Protein AF-T1BXG1-F1 (afdb_monomer_lite)

Secondary structure (DSSP, 8-state):
-----THHHHHHHHHHHHHHHTT-SEEEEEGGGHHHHHHHHHHHHHHT---PEEEEEPPPBPTT-S-TT-TTS--B--TT-TTSS--TT--HHHHHHHHHTS---TT--TT-HHHHHIIIIIHHH-S-EEE---GGGT--EEESS-----

Sequence (150 aa):
EADKDFGKYIYPLMQVTDIFRLEVDICMGGMDQRHAHMLARDIADKIGAKKAISLHGPLLGSLKGNGRMDSENFKKMSKSDPDSGILINDSPEEIKRKISNAFCPILQVAGNPVFEIAKYVLFPRLQNMEIKRPRKKRGNYNNRKYLATC

Foldseek 3Di:
DPPDDPVVVVVLVVVLVCCQVVVAQAAEEAPVCVVSLVVSQVVCVVVVHDRHHYDHDYAQAFQQWQDPVRPPDRHGQDPVDPLRDDDPPDDPVRVVVSNVNGDDDAPDQPRGNNNVCCVPPVVVPDQKDWDADDVVVVGIDIDRDDDPHD

InterPro domains:
  IPR002305 Aminoacyl-tRNA synthetase, class Ic [PF00579] (6-138)
  IPR002307 Tyrosine-tRNA ligase [PR01040] (3-18)
  IPR002307 Tyrosine-tRNA ligase [PR01040] (20-42)
  IPR002307 Tyrosine-tRNA ligase [PR01040] (53-65)
  IPR014729 Rossmann-like alpha/beta/alpha sandwich fold [G3DSA:3.40.50.620] (1-60)
  IPR050489 Tyrosine--tRNA ligase [PTHR46264] (9-141)

Structure (mmCIF, N/CA/C/O backbone):
data_AF-T1BXG1-F1
#
_entry.id   AF-T1BXG1-F1
#
loop_
_atom_site.group_PDB
_atom_site.id
_atom_site.type_symbol
_atom_site.label_atom_id
_atom_site.label_alt_id
_atom_site.label_comp_id
_atom_site.label_asym_id
_atom_site.label_entity_id
_atom_site.label_seq_id
_atom_site.pdbx_PDB_ins_code
_atom_site.Cartn_x
_atom_site.Cartn_y
_atom_site.Cartn_z
_atom_site.occupancy
_atom_site.B_iso_or_equiv
_atom_site.auth_seq_id
_atom_site.auth_comp_id
_atom_site.auth_asym_id
_atom_site.auth_atom_id
_atom_site.pdbx_PDB_model_num
ATOM 1 N N . GLU A 1 1 ? 16.272 -11.292 23.463 1.00 45.34 1 GLU A N 1
ATOM 2 C CA . GLU A 1 1 ? 15.373 -10.704 24.475 1.00 45.34 1 GLU A CA 1
ATOM 3 C C . GLU A 1 1 ? 15.643 -9.215 24.708 1.00 45.34 1 GLU A C 1
ATOM 5 O O . GLU A 1 1 ? 16.046 -8.795 25.781 1.00 45.34 1 GLU A O 1
ATOM 10 N N . ALA A 1 2 ? 15.384 -8.394 23.687 1.00 48.19 2 ALA A N 1
ATOM 11 C CA . ALA A 1 2 ? 14.988 -6.988 23.853 1.00 48.19 2 ALA A CA 1
ATOM 12 C C . ALA A 1 2 ? 13.502 -6.921 23.460 1.00 48.19 2 ALA A C 1
ATOM 14 O O . ALA A 1 2 ? 13.093 -6.249 22.509 1.00 48.19 2 ALA A O 1
ATOM 15 N N . ASP A 1 3 ? 12.741 -7.823 24.083 1.00 55.19 3 ASP A N 1
ATOM 16 C CA . ASP A 1 3 ? 11.427 -8.255 23.642 1.00 55.19 3 ASP A CA 1
ATOM 17 C C . ASP A 1 3 ? 10.392 -7.170 23.913 1.00 55.19 3 ASP A C 1
ATOM 19 O O . ASP A 1 3 ? 9.907 -6.992 25.023 1.00 55.19 3 ASP A O 1
ATOM 23 N N . LYS A 1 4 ? 10.059 -6.477 22.821 1.00 62.91 4 LYS A N 1
ATOM 24 C CA . LYS A 1 4 ? 8.882 -5.630 22.620 1.00 62.91 4 LYS A CA 1
ATOM 25 C C . LYS A 1 4 ? 8.777 -4.457 23.593 1.00 62.91 4 LYS A C 1
ATOM 27 O O . LYS A 1 4 ? 8.101 -4.515 24.613 1.00 62.91 4 LYS A O 1
ATOM 32 N N . ASP A 1 5 ? 9.351 -3.340 23.152 1.00 82.94 5 ASP A N 1
ATOM 33 C CA . ASP A 1 5 ? 8.927 -2.002 23.563 1.00 82.94 5 ASP A CA 1
ATOM 34 C C . ASP A 1 5 ? 7.393 -1.950 23.686 1.00 82.94 5 ASP A C 1
ATOM 36 O O . ASP A 1 5 ? 6.670 -2.249 22.727 1.00 82.94 5 ASP A O 1
ATOM 40 N N . PHE A 1 6 ? 6.916 -1.610 24.885 1.00 87.38 6 PHE A N 1
ATOM 41 C CA . PHE A 1 6 ? 5.501 -1.552 25.242 1.00 87.38 6 PHE A CA 1
ATOM 42 C C . PHE A 1 6 ? 4.694 -0.697 24.253 1.00 87.38 6 PHE A C 1
ATOM 44 O O . PHE A 1 6 ? 3.546 -1.023 23.937 1.00 87.38 6 PHE A O 1
ATOM 51 N N . GLY A 1 7 ? 5.324 0.325 23.660 1.00 89.56 7 GLY A N 1
ATOM 52 C CA . GLY A 1 7 ? 4.709 1.165 22.632 1.00 89.56 7 GLY A CA 1
ATOM 53 C C . GLY A 1 7 ? 4.190 0.388 21.416 1.00 89.56 7 GLY A C 1
ATOM 54 O O . GLY A 1 7 ? 3.156 0.748 20.852 1.00 89.56 7 GLY A O 1
ATOM 55 N N . LYS A 1 8 ? 4.823 -0.735 21.046 1.00 87.19 8 LYS A N 1
ATOM 56 C CA . LYS A 1 8 ? 4.375 -1.573 19.916 1.00 87.19 8 LYS A CA 1
ATOM 57 C C . LYS A 1 8 ? 3.028 -2.253 20.167 1.00 87.19 8 LYS A C 1
ATOM 59 O O . LYS A 1 8 ? 2.345 -2.591 19.205 1.00 87.19 8 LYS A O 1
ATOM 64 N N . TYR A 1 9 ? 2.647 -2.451 21.428 1.00 88.75 9 TYR A N 1
ATOM 65 C CA . TYR A 1 9 ? 1.334 -2.983 21.796 1.00 88.75 9 TYR A CA 1
ATOM 66 C C . TYR A 1 9 ? 0.270 -1.893 21.875 1.00 88.75 9 TYR A C 1
ATOM 68 O O . TYR A 1 9 ? -0.881 -2.141 21.525 1.00 88.75 9 TYR A O 1
ATOM 76 N N . ILE A 1 10 ? 0.652 -0.687 22.299 1.00 93.06 10 ILE A N 1
ATOM 77 C CA . ILE A 1 10 ? -0.268 0.451 22.372 1.00 93.06 10 ILE A CA 1
ATOM 78 C C . ILE A 1 10 ? -0.652 0.932 20.967 1.00 93.06 10 ILE A C 1
ATOM 80 O O . ILE A 1 10 ? -1.814 1.248 20.728 1.00 93.06 10 ILE A O 1
ATOM 84 N N . TYR A 1 11 ? 0.293 0.957 20.024 1.00 93.31 11 TYR A N 1
ATOM 85 C CA . TYR A 1 11 ? 0.075 1.552 18.702 1.00 93.31 11 TYR A CA 1
ATOM 86 C C . TYR A 1 11 ? -1.145 0.982 17.941 1.00 93.31 11 TYR A C 1
ATOM 88 O O . TYR A 1 11 ? -1.986 1.774 17.514 1.00 93.31 11 TYR A O 1
ATOM 96 N N . PRO A 1 12 ? -1.339 -0.350 17.821 1.00 92.62 12 PRO A N 1
ATOM 97 C CA . PRO A 1 12 ? -2.543 -0.892 17.188 1.00 92.62 12 PRO A CA 1
ATOM 98 C C . PRO A 1 12 ? -3.840 -0.512 17.911 1.00 92.62 12 PRO A C 1
ATOM 100 O O . PRO A 1 12 ? -4.862 -0.314 17.259 1.00 92.62 12 PRO A O 1
ATOM 103 N N . LEU A 1 13 ? -3.813 -0.386 19.244 1.00 93.88 13 LEU A N 1
ATOM 104 C CA . LEU A 1 13 ? -4.986 0.026 20.020 1.00 93.88 13 LEU A CA 1
ATOM 105 C C . LEU A 1 13 ? -5.343 1.489 19.745 1.00 93.88 13 LEU A C 1
ATOM 107 O O . LEU A 1 13 ? -6.522 1.806 19.597 1.00 93.88 13 LEU A O 1
ATOM 111 N N . MET A 1 14 ? -4.340 2.363 19.623 1.00 96.00 14 MET A N 1
ATOM 112 C CA . MET A 1 14 ? -4.543 3.761 19.226 1.00 96.00 14 MET A CA 1
ATOM 113 C C . MET A 1 14 ? -5.136 3.846 17.819 1.00 96.00 14 MET A C 1
ATOM 115 O O . MET A 1 14 ? -6.168 4.479 17.640 1.00 96.00 14 MET A O 1
ATOM 119 N N . GLN A 1 15 ? -4.566 3.115 16.854 1.00 95.44 15 GLN A N 1
ATOM 120 C CA . GLN A 1 15 ? -5.060 3.091 15.474 1.00 95.44 15 GLN A CA 1
ATOM 121 C C . GLN A 1 15 ? -6.522 2.625 15.382 1.00 95.44 15 GLN A C 1
ATOM 123 O O . GLN A 1 15 ? -7.302 3.157 14.595 1.00 95.44 15 GLN A O 1
ATOM 128 N N . VAL A 1 16 ? -6.913 1.633 16.186 1.00 95.56 16 VAL A N 1
ATOM 129 C CA . VAL A 1 16 ? -8.309 1.183 16.265 1.00 95.56 16 VAL A CA 1
ATOM 130 C C . VAL A 1 16 ? -9.198 2.221 16.945 1.00 95.56 16 VAL A C 1
ATOM 132 O O . VAL A 1 16 ? -10.311 2.468 16.487 1.00 95.56 16 VAL A O 1
ATOM 135 N N . THR A 1 17 ? -8.713 2.848 18.014 1.00 95.50 17 THR A N 1
ATOM 136 C CA . THR A 1 17 ? -9.446 3.907 18.720 1.00 95.50 17 THR A CA 1
ATOM 137 C C . THR A 1 17 ? -9.725 5.095 17.802 1.00 95.50 17 THR A C 1
ATOM 139 O O . THR A 1 17 ? -10.835 5.625 17.834 1.00 95.50 17 THR A O 1
ATOM 142 N N . ASP A 1 18 ? -8.779 5.464 16.934 1.00 96.12 18 ASP A N 1
ATOM 143 C CA . ASP A 1 18 ? -8.937 6.564 15.977 1.00 96.12 18 ASP A CA 1
ATOM 144 C C . ASP A 1 18 ? -10.127 6.345 15.033 1.00 96.12 18 ASP A C 1
ATOM 146 O O . ASP A 1 18 ? -10.862 7.289 14.751 1.00 96.12 18 ASP A O 1
ATOM 150 N N . ILE A 1 19 ? -10.382 5.101 14.605 1.00 95.69 19 ILE A N 1
ATOM 151 C CA . ILE A 1 19 ? -11.527 4.761 13.739 1.00 95.69 19 ILE A CA 1
ATOM 152 C C . ILE A 1 19 ? -12.849 5.159 14.404 1.00 95.69 19 ILE A C 1
ATOM 154 O O . ILE A 1 19 ? -13.726 5.722 13.752 1.00 95.69 19 ILE A O 1
ATOM 158 N N . PHE A 1 20 ? -12.985 4.898 15.704 1.00 95.31 20 PHE A N 1
ATOM 159 C CA . PHE A 1 20 ? -14.188 5.249 16.454 1.00 95.31 20 PHE A CA 1
ATOM 160 C C . PHE A 1 20 ? -14.225 6.726 16.825 1.00 95.31 20 PHE A C 1
ATOM 162 O O . PHE A 1 20 ? -15.265 7.365 16.708 1.00 95.31 20 PHE A O 1
ATOM 169 N N . ARG A 1 21 ? -13.093 7.275 17.277 1.00 95.50 21 ARG A N 1
ATOM 170 C CA . ARG A 1 21 ? -13.023 8.646 17.787 1.00 95.50 21 ARG A CA 1
ATOM 171 C C . ARG A 1 21 ? -13.219 9.689 16.693 1.00 95.50 21 ARG A C 1
ATOM 173 O O . ARG A 1 21 ? -13.765 10.749 16.979 1.00 95.50 21 ARG A O 1
ATOM 180 N N . LEU A 1 22 ? -12.773 9.387 15.476 1.00 95.75 22 LEU A N 1
ATOM 181 C CA . LEU A 1 22 ? -12.975 10.218 14.291 1.00 95.75 22 LEU A CA 1
ATOM 182 C C . LEU A 1 22 ? -14.278 9.879 13.548 1.00 95.75 22 LEU A C 1
ATOM 184 O O . LEU A 1 22 ? -14.504 10.430 12.475 1.00 95.75 22 LEU A O 1
ATOM 188 N N . GLU A 1 23 ? -15.103 8.973 14.090 1.00 94.00 23 GLU A N 1
ATOM 189 C CA . GLU A 1 23 ? -16.387 8.551 13.511 1.00 94.00 23 GLU A CA 1
ATOM 190 C C . GLU A 1 23 ? -16.257 8.111 12.041 1.00 94.00 23 GLU A C 1
ATOM 192 O O . GLU A 1 23 ? -17.042 8.477 11.169 1.00 94.00 23 GLU A O 1
ATOM 197 N N . VAL A 1 24 ? -15.220 7.318 11.749 1.00 94.69 24 VAL A N 1
ATOM 198 C CA . VAL A 1 24 ? -14.861 6.951 10.377 1.00 94.69 24 VAL A CA 1
ATOM 199 C C . VAL A 1 24 ? -15.891 6.000 9.772 1.00 94.69 24 VAL A C 1
ATOM 201 O O . VAL A 1 24 ? -16.084 4.877 10.236 1.00 94.69 24 VAL A O 1
ATOM 204 N N . ASP A 1 25 ? -16.474 6.403 8.645 1.00 94.56 25 ASP A N 1
ATOM 205 C CA . ASP A 1 25 ? -17.353 5.541 7.851 1.00 94.56 25 ASP A CA 1
ATOM 206 C C . ASP A 1 25 ? -16.582 4.524 7.003 1.00 94.56 25 ASP A C 1
ATOM 208 O O . ASP A 1 25 ? -17.008 3.376 6.845 1.00 94.56 25 ASP A O 1
ATOM 212 N N . ILE A 1 26 ? -15.452 4.956 6.433 1.00 95.75 26 ILE A N 1
ATOM 213 C CA . ILE A 1 26 ? -14.643 4.180 5.491 1.00 95.75 26 ILE A CA 1
ATOM 214 C C . ILE A 1 26 ? -13.162 4.276 5.870 1.00 95.75 26 ILE A C 1
ATOM 216 O O . ILE A 1 26 ? -12.531 5.320 5.722 1.00 95.75 26 ILE A O 1
ATOM 220 N N . CYS A 1 27 ? -12.579 3.159 6.298 1.00 94.75 27 CYS A N 1
ATOM 221 C CA . CYS A 1 27 ? -11.149 3.030 6.548 1.00 94.75 27 CYS A CA 1
ATOM 222 C C . CYS A 1 27 ? -10.434 2.603 5.263 1.00 94.75 27 CYS A C 1
ATOM 224 O O . CYS A 1 27 ? -10.508 1.435 4.865 1.00 94.75 27 CYS A O 1
ATOM 226 N N . MET A 1 28 ? -9.710 3.529 4.634 1.00 94.25 28 MET A N 1
ATOM 227 C CA . MET A 1 28 ? -8.831 3.224 3.503 1.00 94.25 28 MET A CA 1
ATOM 228 C C . MET A 1 28 ? -7.396 2.985 3.971 1.00 94.25 28 MET A C 1
ATOM 230 O O . MET A 1 28 ? -6.840 3.788 4.715 1.00 94.25 28 MET A O 1
ATOM 234 N N . GLY A 1 29 ? -6.776 1.897 3.517 1.00 92.94 29 GLY A N 1
ATOM 235 C CA . GLY A 1 29 ? -5.384 1.593 3.851 1.00 92.94 29 GLY A CA 1
ATOM 236 C C . GLY A 1 29 ? -4.755 0.560 2.925 1.00 92.94 29 GLY A C 1
ATOM 237 O O . GLY A 1 29 ? -5.410 0.014 2.041 1.00 92.94 29 GLY A O 1
ATOM 238 N N . GLY A 1 30 ? -3.470 0.273 3.122 1.00 90.81 30 GLY A N 1
ATOM 239 C CA . GLY A 1 30 ? -2.821 -0.864 2.470 1.00 90.81 30 GLY A CA 1
ATOM 240 C C . GLY A 1 30 ? -3.324 -2.198 3.029 1.00 90.81 30 GLY A C 1
ATOM 241 O O . GLY A 1 30 ? -3.861 -2.259 4.138 1.00 90.81 30 GLY A O 1
ATOM 242 N N . MET A 1 31 ? -3.110 -3.288 2.288 1.00 89.81 31 MET A N 1
ATOM 243 C CA . MET A 1 31 ? -3.401 -4.655 2.759 1.00 89.81 31 MET A CA 1
ATOM 244 C C . MET A 1 31 ? -2.737 -5.008 4.099 1.00 89.81 31 MET A C 1
ATOM 246 O O . MET A 1 31 ? -3.214 -5.885 4.815 1.00 89.81 31 MET A O 1
ATOM 250 N N . ASP A 1 32 ? -1.658 -4.324 4.469 1.00 87.94 32 ASP A N 1
ATOM 251 C CA . ASP A 1 32 ? -0.978 -4.516 5.747 1.00 87.94 32 ASP A CA 1
ATOM 252 C C . ASP A 1 32 ? -1.690 -3.904 6.954 1.00 87.94 32 ASP A C 1
ATOM 254 O O . ASP A 1 32 ? -1.437 -4.328 8.078 1.00 87.94 32 ASP A O 1
ATOM 258 N N . GLN A 1 33 ? -2.639 -2.995 6.734 1.00 92.62 33 GLN A N 1
ATOM 259 C CA . GLN A 1 33 ? -3.483 -2.423 7.789 1.00 92.62 33 GLN A CA 1
ATOM 260 C C . GLN A 1 33 ? -4.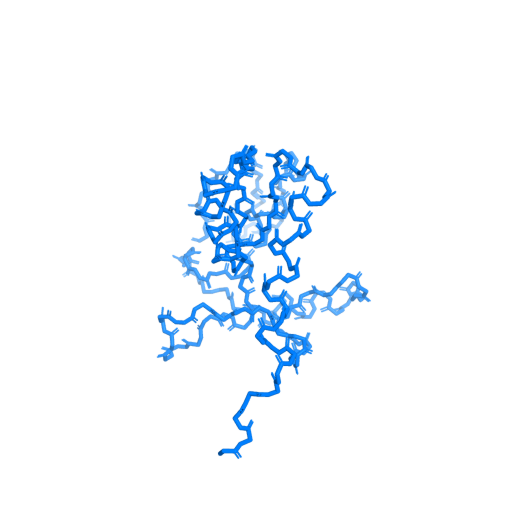718 -3.283 8.099 1.00 92.62 33 GLN A C 1
ATOM 262 O O . GLN A 1 33 ? -5.525 -2.950 8.969 1.00 92.62 33 GLN A O 1
ATOM 267 N N . ARG A 1 34 ? -4.885 -4.418 7.404 1.00 94.06 34 ARG A N 1
ATOM 268 C CA . ARG A 1 34 ? -6.065 -5.281 7.527 1.00 94.06 34 ARG A CA 1
ATOM 269 C C . ARG A 1 34 ? -6.315 -5.753 8.957 1.00 94.06 34 ARG A C 1
ATOM 271 O O . ARG A 1 34 ? -7.464 -5.733 9.382 1.00 94.06 34 ARG A O 1
ATOM 278 N N . HIS A 1 35 ? -5.283 -6.142 9.705 1.00 93.12 35 HIS A N 1
ATOM 279 C CA . HIS A 1 35 ? -5.462 -6.643 11.073 1.00 93.12 35 HIS A CA 1
ATOM 280 C C . HIS A 1 35 ? -6.065 -5.594 12.016 1.00 93.12 35 HIS A C 1
ATOM 282 O O . HIS A 1 35 ? -7.006 -5.912 12.737 1.00 93.12 35 HIS A O 1
ATOM 288 N N . ALA A 1 36 ? -5.594 -4.344 11.959 1.00 93.94 36 ALA A N 1
ATOM 289 C CA . ALA A 1 36 ? -6.156 -3.257 12.761 1.00 93.94 36 ALA A CA 1
ATOM 290 C C . ALA A 1 36 ? -7.619 -2.984 12.379 1.00 93.94 36 ALA A C 1
ATOM 292 O O . ALA A 1 36 ? -8.486 -2.894 13.243 1.00 93.94 36 ALA A O 1
ATOM 293 N N . HIS A 1 37 ? -7.927 -2.941 11.079 1.00 95.31 37 HIS A N 1
ATOM 294 C CA . HIS A 1 37 ? -9.301 -2.720 10.618 1.00 95.31 37 HIS A CA 1
ATOM 295 C C . HIS A 1 37 ? -10.255 -3.861 11.018 1.00 95.31 37 HIS A C 1
ATOM 297 O O . HIS A 1 37 ? -11.411 -3.602 11.344 1.00 95.31 37 HIS A O 1
ATOM 303 N N . MET A 1 38 ? -9.796 -5.118 11.013 1.00 94.88 38 MET A N 1
ATOM 304 C CA . MET A 1 38 ? -10.611 -6.247 11.483 1.00 94.88 38 MET A CA 1
ATOM 305 C C . MET A 1 38 ? -10.844 -6.178 12.993 1.00 94.88 38 MET A C 1
ATOM 307 O O . MET A 1 38 ? -11.983 -6.312 13.426 1.00 94.88 38 MET A O 1
ATOM 311 N N . LEU A 1 39 ? -9.809 -5.853 13.775 1.00 94.75 39 LEU A N 1
ATOM 312 C CA . LEU A 1 39 ? -9.945 -5.650 15.219 1.00 94.75 39 LEU A CA 1
ATOM 313 C C . LEU A 1 39 ? -10.958 -4.542 15.546 1.00 94.75 39 LEU A C 1
ATOM 315 O O . LEU A 1 39 ? -11.796 -4.714 16.428 1.00 94.75 39 LEU A O 1
ATOM 319 N N . ALA A 1 40 ? -10.932 -3.430 14.805 1.00 95.19 40 ALA A N 1
ATOM 320 C CA . ALA A 1 40 ? -11.928 -2.372 14.950 1.00 95.19 40 ALA A CA 1
ATOM 321 C C . ALA A 1 40 ? -13.351 -2.883 14.682 1.00 95.19 40 ALA A C 1
ATOM 323 O O . ALA A 1 40 ? -14.273 -2.570 15.426 1.00 95.19 40 ALA A O 1
ATOM 324 N N . ARG A 1 41 ? -13.554 -3.727 13.667 1.00 94.38 41 ARG A N 1
ATOM 325 C CA . ARG A 1 41 ? -14.881 -4.295 13.382 1.00 94.38 41 ARG A CA 1
ATOM 326 C C . ARG A 1 41 ? -15.371 -5.245 14.475 1.00 94.38 41 ARG A C 1
ATOM 328 O O . ARG A 1 41 ? -16.548 -5.173 14.817 1.00 94.38 41 ARG A O 1
ATOM 335 N N . ASP A 1 42 ? -14.491 -6.075 15.029 1.00 94.31 42 ASP A N 1
ATOM 336 C CA . ASP A 1 42 ? -14.830 -7.000 16.120 1.00 94.31 42 ASP A CA 1
ATOM 337 C C . ASP A 1 42 ? -15.180 -6.252 17.416 1.00 94.31 42 ASP A C 1
ATOM 339 O O . ASP A 1 42 ? -16.044 -6.676 18.185 1.00 94.31 42 ASP A O 1
ATOM 343 N N . ILE A 1 43 ? -14.510 -5.124 17.674 1.00 94.25 43 ILE A N 1
ATOM 344 C CA . ILE A 1 43 ? -14.787 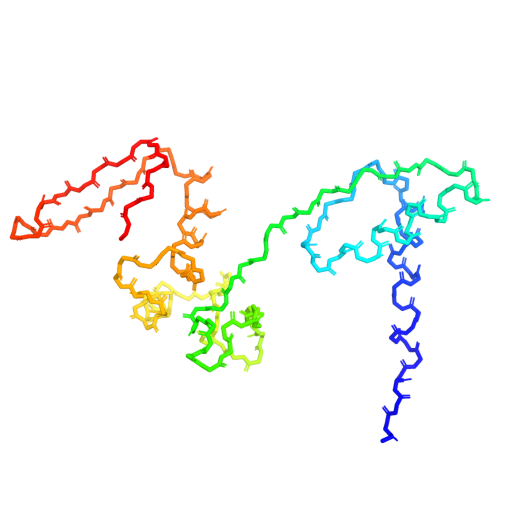-4.268 18.833 1.00 94.25 43 ILE A CA 1
ATOM 345 C C . ILE A 1 43 ? -16.082 -3.480 18.637 1.00 94.25 43 ILE A C 1
ATOM 347 O O . ILE A 1 43 ? -16.841 -3.351 19.594 1.00 94.25 43 ILE A O 1
ATOM 351 N N . ALA A 1 44 ? -16.361 -3.002 17.420 1.00 94.94 44 ALA A N 1
ATOM 352 C CA . ALA A 1 44 ? -17.564 -2.230 17.107 1.00 94.94 44 ALA A CA 1
ATOM 353 C C . ALA A 1 44 ? -18.847 -2.945 17.566 1.00 94.94 44 ALA A C 1
ATOM 355 O O . ALA A 1 44 ? -19.710 -2.315 18.173 1.00 94.94 44 ALA A O 1
ATOM 356 N N . ASP A 1 45 ? -18.921 -4.268 17.366 1.00 92.31 45 ASP A N 1
ATOM 357 C CA . ASP A 1 45 ? -20.036 -5.105 17.836 1.00 92.31 45 ASP A CA 1
ATOM 358 C C . ASP A 1 45 ? -20.209 -5.082 19.356 1.00 92.31 45 ASP A C 1
ATOM 360 O O . ASP A 1 45 ? -21.330 -5.056 19.858 1.00 92.31 45 ASP A O 1
ATOM 364 N N . LYS A 1 46 ? -19.102 -5.085 20.102 1.00 94.06 46 LYS A N 1
ATOM 365 C CA . LYS A 1 46 ? -19.114 -5.162 21.569 1.00 94.06 46 LYS A CA 1
ATOM 366 C C . LYS A 1 46 ? -19.512 -3.846 22.221 1.00 94.06 46 LYS A C 1
ATOM 368 O O . LYS A 1 46 ? -20.073 -3.860 23.311 1.00 94.06 46 LYS A O 1
ATOM 373 N N . ILE A 1 47 ? -19.201 -2.726 21.574 1.00 93.25 47 ILE A N 1
ATOM 374 C CA . ILE A 1 47 ? -19.452 -1.382 22.111 1.00 93.25 47 ILE A CA 1
ATOM 375 C C . ILE A 1 47 ? -20.683 -0.710 21.488 1.00 93.25 47 ILE A C 1
ATOM 377 O O . ILE A 1 47 ? -20.957 0.448 21.789 1.00 93.25 47 ILE A O 1
ATOM 381 N N . GLY A 1 48 ? -21.412 -1.408 20.609 1.00 92.00 48 GLY A N 1
ATOM 382 C CA . GLY A 1 48 ? -22.583 -0.860 19.918 1.00 92.00 48 GLY A CA 1
ATOM 383 C C . GLY A 1 48 ? -22.251 0.280 18.949 1.00 92.00 48 GLY A C 1
ATOM 384 O O . GLY A 1 48 ? -23.111 1.108 18.657 1.00 92.00 48 GLY A O 1
ATOM 385 N N . ALA A 1 49 ? -21.009 0.346 18.464 1.00 92.38 49 ALA A N 1
ATOM 386 C CA . ALA A 1 49 ? -20.573 1.370 17.524 1.00 92.38 49 ALA A CA 1
ATOM 387 C C . ALA A 1 49 ? -20.831 0.948 16.074 1.00 92.38 49 ALA A C 1
ATOM 389 O O . ALA A 1 49 ? -20.929 -0.233 15.730 1.00 92.38 49 ALA A O 1
ATOM 390 N N . LYS A 1 50 ? -20.881 1.940 15.182 1.00 92.94 50 LYS A N 1
ATOM 391 C CA . LYS A 1 50 ? -20.955 1.701 13.742 1.00 92.94 50 LYS A CA 1
ATOM 392 C C . LYS A 1 50 ? -19.705 0.961 13.256 1.00 92.94 50 LYS A C 1
ATOM 394 O O . LYS A 1 50 ? -18.577 1.343 13.557 1.00 92.94 50 LYS A O 1
ATOM 399 N N . LYS A 1 51 ? -19.904 -0.075 12.437 1.00 94.56 51 LYS A N 1
ATOM 400 C CA . LYS A 1 51 ? -18.811 -0.766 11.743 1.00 94.56 51 LYS A CA 1
ATOM 401 C C . LYS A 1 51 ? -18.338 0.045 10.546 1.00 94.56 51 LYS A C 1
ATOM 403 O O . LYS A 1 51 ? -19.049 0.124 9.544 1.00 94.56 51 LYS A O 1
ATOM 408 N N . ALA A 1 52 ? -17.110 0.543 10.610 1.00 94.81 52 ALA A N 1
ATOM 409 C CA . ALA A 1 52 ? -16.462 1.148 9.457 1.00 94.81 52 ALA A CA 1
ATOM 410 C C . ALA A 1 52 ? -16.283 0.128 8.314 1.00 94.81 52 ALA A C 1
ATOM 412 O O . ALA A 1 52 ? -15.966 -1.053 8.530 1.00 94.81 52 ALA A O 1
ATOM 413 N N . ILE A 1 53 ? -16.480 0.583 7.079 1.00 95.94 53 ILE A N 1
ATOM 414 C CA . ILE A 1 53 ? -16.184 -0.182 5.865 1.00 95.94 53 ILE A CA 1
ATOM 415 C C . ILE A 1 53 ? -14.675 -0.132 5.642 1.00 95.94 53 ILE A C 1
ATOM 417 O O . ILE A 1 53 ? -14.081 0.937 5.641 1.00 95.94 53 ILE A O 1
ATOM 421 N N . SER A 1 54 ? -14.031 -1.278 5.443 1.00 95.06 54 SER A N 1
ATOM 422 C CA . SER A 1 54 ? -12.586 -1.326 5.204 1.00 95.06 54 SER A CA 1
ATOM 423 C C . SER A 1 54 ? -12.296 -1.527 3.721 1.00 95.06 54 SER A C 1
ATOM 425 O O . SER A 1 54 ? -12.727 -2.525 3.147 1.00 95.06 54 SER A O 1
ATOM 427 N N . LEU A 1 55 ? -11.546 -0.606 3.116 1.00 95.88 55 LEU A N 1
ATOM 428 C CA . LEU A 1 55 ? -11.058 -0.714 1.742 1.00 95.88 55 LEU A CA 1
ATOM 429 C C . LEU A 1 55 ? -9.536 -0.836 1.759 1.00 95.88 55 LEU A C 1
ATOM 431 O O . LEU A 1 55 ? -8.834 0.047 2.258 1.00 95.88 55 LEU A O 1
ATOM 435 N N . HIS A 1 56 ? -9.028 -1.936 1.207 1.00 95.00 56 HIS A N 1
ATOM 436 C CA . HIS A 1 56 ? -7.600 -2.234 1.208 1.00 95.00 56 HIS A CA 1
ATOM 437 C C . HIS A 1 56 ? -7.021 -2.203 -0.203 1.00 95.00 56 HIS A C 1
ATOM 439 O O . HIS A 1 56 ? -7.445 -2.954 -1.079 1.00 95.00 56 HIS A O 1
ATOM 445 N N . GLY A 1 57 ? -6.038 -1.331 -0.414 1.00 89.38 57 GLY A N 1
ATOM 446 C CA . GLY A 1 57 ? -5.283 -1.251 -1.659 1.00 89.38 57 GLY A CA 1
ATOM 447 C C . GLY A 1 57 ? -4.149 -2.283 -1.718 1.00 89.38 57 GLY A C 1
ATOM 448 O O . GLY A 1 57 ? -3.582 -2.635 -0.674 1.00 89.38 57 GLY A O 1
ATOM 449 N N . PRO A 1 58 ? -3.778 -2.756 -2.923 1.00 86.88 58 PRO A N 1
ATOM 450 C CA . PRO A 1 58 ? -2.614 -3.615 -3.095 1.00 86.88 58 PRO A CA 1
ATOM 451 C C . PRO A 1 58 ? -1.342 -2.865 -2.696 1.00 86.88 58 PRO A C 1
ATOM 453 O O . PRO A 1 58 ? -1.221 -1.656 -2.895 1.00 86.88 58 PRO A O 1
ATOM 456 N N . LEU A 1 59 ? -0.378 -3.595 -2.144 1.00 85.81 59 LEU A N 1
ATOM 457 C CA . LEU A 1 59 ? 0.946 -3.050 -1.875 1.00 85.81 59 LEU A CA 1
ATOM 458 C C . LEU A 1 59 ? 1.791 -3.146 -3.147 1.00 85.81 59 LEU A C 1
ATOM 460 O O . LEU A 1 59 ? 1.715 -4.142 -3.862 1.00 85.81 59 LEU A O 1
ATOM 464 N N . LEU A 1 60 ? 2.599 -2.120 -3.410 1.00 86.75 60 LEU A N 1
ATOM 465 C CA . LEU A 1 60 ? 3.567 -2.124 -4.506 1.00 86.75 60 LEU A CA 1
ATOM 466 C C . LEU A 1 60 ? 4.852 -2.836 -4.076 1.00 86.75 60 LEU A C 1
ATOM 468 O O . LEU A 1 60 ? 5.396 -2.552 -3.001 1.00 86.75 60 LEU A O 1
ATOM 472 N N . GLY A 1 61 ? 5.311 -3.773 -4.902 1.00 84.62 61 GLY A N 1
ATOM 473 C CA . GLY A 1 61 ? 6.536 -4.521 -4.662 1.00 84.62 61 GLY A CA 1
ATOM 474 C C . GLY A 1 61 ? 7.795 -3.665 -4.803 1.00 84.62 61 GLY A C 1
ATOM 475 O O . GLY A 1 61 ? 7.803 -2.604 -5.427 1.00 84.62 61 GLY A O 1
ATOM 476 N N . SER A 1 62 ? 8.888 -4.148 -4.217 1.00 89.31 62 SER A N 1
ATOM 477 C CA . SER A 1 62 ? 10.224 -3.587 -4.403 1.00 89.31 62 SER A CA 1
ATOM 478 C C . SER A 1 62 ? 10.653 -3.657 -5.868 1.00 89.31 62 SER A C 1
ATOM 480 O O . SER A 1 62 ? 10.473 -4.683 -6.523 1.00 89.31 62 SER A O 1
ATOM 482 N N . LEU A 1 63 ? 11.326 -2.613 -6.361 1.00 90.00 63 LEU A N 1
ATOM 483 C CA . LEU A 1 63 ? 11.930 -2.587 -7.697 1.00 90.00 63 LEU A CA 1
ATOM 484 C C . LEU A 1 63 ? 12.942 -3.713 -7.913 1.00 90.00 63 LEU A C 1
ATOM 486 O O . LEU A 1 63 ? 13.174 -4.110 -9.049 1.00 90.00 63 LEU A O 1
ATOM 490 N N . LYS A 1 64 ? 13.524 -4.261 -6.843 1.00 85.62 64 LYS A N 1
ATOM 491 C CA . LYS A 1 64 ? 14.446 -5.404 -6.924 1.00 85.62 64 LYS A CA 1
ATOM 492 C C . LYS A 1 64 ? 13.729 -6.744 -7.144 1.00 85.62 64 LYS A C 1
ATOM 494 O O . LYS A 1 64 ? 14.398 -7.749 -7.365 1.00 85.62 64 LYS A O 1
ATOM 499 N N . GLY A 1 65 ? 12.395 -6.752 -7.108 1.00 77.31 65 GLY A N 1
ATOM 500 C CA . GLY A 1 65 ? 11.565 -7.948 -7.187 1.00 77.31 65 GLY A CA 1
ATOM 501 C C . GLY A 1 65 ? 11.575 -8.769 -5.897 1.00 77.31 65 GLY A C 1
ATOM 502 O O . GLY A 1 65 ? 12.271 -8.456 -4.923 1.00 77.31 65 GLY A O 1
ATOM 503 N N . ASN A 1 66 ? 10.803 -9.852 -5.909 1.00 68.38 66 ASN A N 1
ATOM 504 C CA . ASN A 1 66 ? 10.932 -10.915 -4.919 1.00 68.38 66 ASN A CA 1
ATOM 505 C C . ASN A 1 66 ? 12.177 -11.722 -5.313 1.00 68.38 66 ASN A C 1
ATOM 507 O O . ASN A 1 66 ? 12.326 -12.097 -6.478 1.00 68.38 66 ASN A O 1
ATOM 511 N N . GLY A 1 67 ? 13.126 -11.908 -4.393 1.00 55.53 67 GLY A N 1
ATOM 512 C CA . GLY A 1 67 ? 14.380 -12.599 -4.701 1.00 55.53 67 GLY A CA 1
ATOM 513 C C . GLY A 1 67 ? 14.126 -13.986 -5.305 1.00 55.53 67 GLY A C 1
ATOM 514 O O . GLY A 1 67 ? 13.126 -14.624 -4.995 1.00 55.53 67 GLY A O 1
ATOM 515 N N . ARG A 1 68 ? 15.049 -14.484 -6.143 1.00 44.50 68 ARG A N 1
ATOM 516 C CA . ARG A 1 68 ? 14.938 -15.807 -6.802 1.00 44.50 68 ARG A CA 1
ATOM 517 C C . ARG A 1 68 ? 14.759 -16.990 -5.829 1.00 44.50 68 ARG A 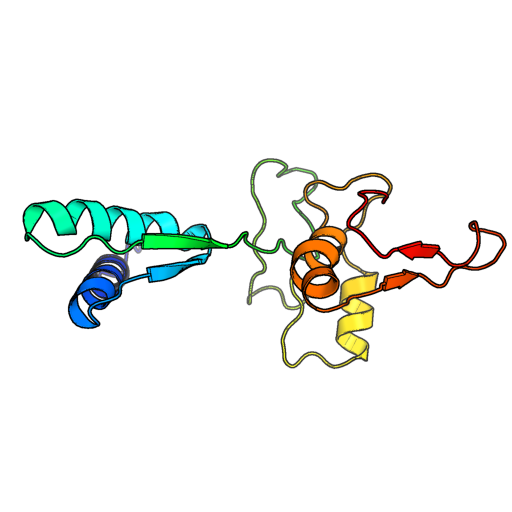C 1
ATOM 519 O O . ARG A 1 68 ? 14.357 -18.055 -6.276 1.00 44.50 68 ARG A O 1
ATOM 526 N N . MET A 1 69 ? 15.072 -16.807 -4.543 1.00 42.66 69 MET A N 1
ATOM 527 C CA . MET A 1 69 ? 14.921 -17.804 -3.472 1.00 42.66 69 MET A CA 1
ATOM 528 C C . MET A 1 69 ? 13.679 -17.600 -2.588 1.00 42.66 69 MET A C 1
ATOM 530 O O . MET A 1 69 ? 13.297 -18.528 -1.890 1.00 42.66 69 MET A O 1
ATOM 534 N N . ASP A 1 70 ? 13.021 -16.439 -2.652 1.00 45.84 70 ASP A N 1
ATOM 535 C CA . ASP A 1 70 ? 11.924 -16.062 -1.750 1.00 45.84 70 ASP A CA 1
ATOM 536 C C . ASP A 1 70 ? 10.631 -15.837 -2.542 1.00 45.84 70 ASP A C 1
ATOM 538 O O . ASP A 1 70 ? 9.989 -14.788 -2.447 1.00 45.84 70 ASP A O 1
ATOM 542 N N . SER A 1 71 ? 10.238 -16.818 -3.358 1.00 48.44 71 SER A N 1
ATOM 543 C CA . SER A 1 71 ? 9.002 -16.757 -4.152 1.00 48.44 71 SER A CA 1
ATOM 544 C C . SER A 1 71 ? 7.735 -16.584 -3.304 1.00 48.44 71 SER A C 1
ATOM 546 O O . SER A 1 71 ? 6.696 -16.210 -3.844 1.00 48.44 71 SER A O 1
ATOM 548 N N . GLU A 1 72 ? 7.818 -16.812 -1.990 1.00 49.97 72 GLU A N 1
ATOM 549 C CA . GLU A 1 72 ? 6.685 -16.718 -1.066 1.00 49.97 72 GLU A CA 1
ATOM 550 C C . GLU A 1 72 ? 6.592 -15.387 -0.304 1.00 49.97 72 GLU A C 1
ATOM 552 O O . GLU A 1 72 ? 5.514 -15.031 0.169 1.00 49.97 72 GLU A O 1
ATOM 557 N N . ASN A 1 73 ? 7.671 -14.597 -0.229 1.00 56.25 73 ASN A N 1
ATOM 558 C CA . ASN A 1 73 ? 7.674 -13.354 0.542 1.00 56.25 73 ASN A CA 1
ATOM 559 C C . ASN A 1 73 ? 7.633 -12.134 -0.379 1.00 56.25 73 ASN A C 1
ATOM 561 O O . ASN A 1 73 ? 8.634 -11.727 -0.968 1.00 56.25 73 ASN A O 1
ATOM 565 N N . PHE A 1 74 ? 6.455 -11.510 -0.463 1.00 62.81 74 PHE A N 1
ATOM 566 C CA . PHE A 1 74 ? 6.274 -10.198 -1.080 1.00 62.81 74 PHE A CA 1
ATOM 567 C C . PHE A 1 74 ? 7.241 -9.184 -0.452 1.00 62.81 74 PHE A C 1
ATOM 569 O O . PHE A 1 74 ? 7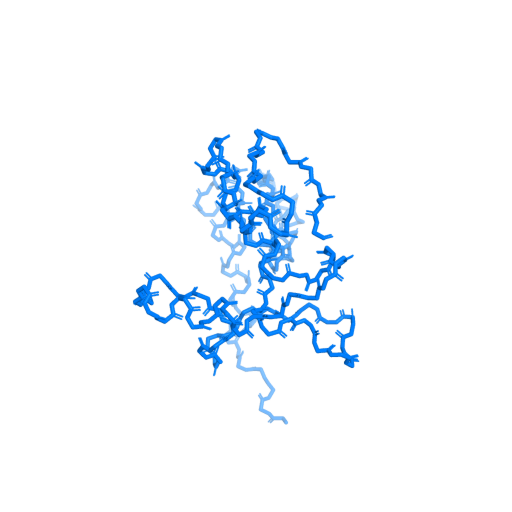.068 -8.761 0.698 1.00 62.81 74 PHE A O 1
ATOM 576 N N . LYS A 1 75 ? 8.274 -8.783 -1.201 1.00 69.31 75 LYS A N 1
ATOM 577 C CA . LYS A 1 75 ? 9.259 -7.823 -0.710 1.00 69.31 75 LYS A CA 1
ATOM 578 C C . LYS A 1 75 ? 8.709 -6.418 -0.893 1.00 69.31 75 LYS A C 1
ATOM 580 O O . LYS A 1 75 ? 8.760 -5.852 -1.983 1.00 69.31 75 LYS A O 1
ATOM 585 N N . LYS A 1 76 ? 8.186 -5.854 0.195 1.00 68.50 76 LYS A N 1
ATOM 586 C CA . LYS A 1 76 ? 7.759 -4.451 0.249 1.00 68.50 76 LYS A CA 1
ATOM 587 C C . LYS A 1 76 ? 8.930 -3.531 -0.101 1.00 68.50 76 LYS A C 1
ATOM 589 O O . LYS A 1 76 ? 10.083 -3.834 0.221 1.00 68.50 76 LYS A O 1
ATOM 594 N N . MET A 1 77 ? 8.631 -2.388 -0.717 1.00 72.19 77 MET A N 1
ATOM 595 C CA . MET A 1 77 ? 9.590 -1.283 -0.772 1.00 72.19 77 MET A CA 1
ATOM 596 C C . MET A 1 77 ? 10.057 -0.959 0.651 1.00 72.19 77 MET A C 1
ATOM 598 O O . MET A 1 77 ? 9.237 -0.861 1.566 1.00 72.19 77 MET A O 1
ATOM 602 N N . SER A 1 78 ? 11.367 -0.814 0.845 1.00 70.94 78 SER A N 1
ATOM 603 C CA . SER A 1 78 ? 11.940 -0.500 2.152 1.00 70.94 78 SER A CA 1
ATOM 604 C C . SER A 1 78 ? 12.674 0.824 2.094 1.00 70.94 78 SER A C 1
ATOM 606 O O . SER A 1 78 ? 13.524 1.039 1.235 1.00 70.94 78 SER A O 1
ATOM 608 N N . LYS A 1 79 ? 12.427 1.683 3.084 1.00 68.06 79 LYS A N 1
ATOM 609 C CA . LYS A 1 79 ? 13.182 2.930 3.255 1.00 68.06 79 LYS A CA 1
ATOM 610 C C . LYS A 1 79 ? 14.678 2.678 3.491 1.00 68.06 79 LYS A C 1
ATOM 612 O O . LYS A 1 79 ? 15.489 3.550 3.211 1.00 68.06 79 LYS A O 1
ATOM 617 N N . SER A 1 80 ? 15.045 1.496 3.994 1.00 73.38 80 SER A N 1
ATOM 618 C CA . SER A 1 80 ? 16.442 1.123 4.244 1.00 73.38 80 SER A CA 1
ATOM 619 C C . SER A 1 80 ? 17.247 0.859 2.969 1.00 73.38 80 SER A C 1
ATOM 621 O O . SER A 1 80 ? 18.470 0.845 3.023 1.00 73.38 80 SER A O 1
ATOM 623 N N . ASP A 1 81 ? 16.579 0.612 1.840 1.00 80.94 81 ASP A N 1
ATOM 624 C CA . ASP A 1 81 ? 17.221 0.340 0.559 1.00 80.94 81 ASP A CA 1
ATOM 625 C C . ASP A 1 81 ? 16.738 1.377 -0.465 1.00 80.94 81 ASP A C 1
ATOM 627 O O . ASP A 1 81 ? 15.630 1.237 -0.995 1.00 80.94 81 ASP A O 1
ATOM 631 N N . PRO A 1 82 ? 17.528 2.431 -0.739 1.00 83.38 82 PRO A N 1
ATOM 632 C CA . PRO A 1 82 ? 17.098 3.553 -1.575 1.00 83.38 82 PRO A CA 1
ATOM 633 C C . PRO A 1 82 ? 16.809 3.142 -3.024 1.00 83.38 82 PRO A C 1
ATOM 635 O O . PRO A 1 82 ? 16.033 3.810 -3.704 1.00 83.38 82 PRO A O 1
ATOM 638 N N . ASP A 1 83 ? 17.374 2.023 -3.484 1.00 84.25 83 ASP A N 1
ATOM 639 C CA . ASP A 1 83 ? 17.132 1.465 -4.818 1.00 84.25 83 ASP A CA 1
ATOM 640 C C . ASP A 1 83 ? 15.948 0.484 -4.849 1.00 84.25 83 ASP A C 1
ATOM 642 O O . ASP A 1 83 ? 15.599 -0.036 -5.908 1.00 84.25 83 ASP A O 1
ATOM 646 N N . SER A 1 84 ? 15.312 0.212 -3.706 1.00 85.69 84 SER A N 1
ATOM 647 C CA . SER A 1 84 ? 14.147 -0.678 -3.635 1.00 85.69 84 SER A CA 1
ATOM 648 C C . SER A 1 84 ? 12.839 -0.015 -4.062 1.00 85.69 84 SER A C 1
ATOM 650 O O . SER A 1 84 ? 11.874 -0.725 -4.329 1.00 85.69 84 SER A O 1
ATOM 652 N N . GLY A 1 85 ? 12.785 1.315 -4.151 1.00 89.75 85 GLY A N 1
ATOM 653 C CA . GLY A 1 85 ? 11.568 2.053 -4.474 1.00 89.75 85 GLY A CA 1
ATOM 654 C C . GLY A 1 85 ? 11.839 3.401 -5.134 1.00 89.75 85 GLY A C 1
ATOM 655 O O . GLY A 1 85 ? 12.941 3.948 -5.050 1.00 89.75 85 GLY A O 1
ATOM 656 N N . ILE A 1 86 ? 10.805 3.928 -5.787 1.00 91.50 86 ILE A N 1
ATOM 657 C CA . ILE A 1 86 ? 10.791 5.292 -6.324 1.00 91.50 86 ILE A CA 1
ATOM 658 C C . ILE A 1 86 ? 10.233 6.210 -5.243 1.00 91.50 86 ILE A C 1
ATOM 660 O O . ILE A 1 86 ? 9.122 5.992 -4.756 1.00 91.50 86 ILE A O 1
ATOM 664 N N . LEU A 1 87 ? 11.005 7.218 -4.862 1.00 91.69 87 LEU A N 1
ATOM 665 C CA . LEU A 1 87 ? 10.596 8.225 -3.896 1.00 91.69 87 LEU A CA 1
ATOM 666 C C . LEU A 1 87 ? 9.990 9.429 -4.619 1.00 91.69 87 LEU A C 1
ATOM 668 O O . LEU A 1 87 ? 10.293 9.706 -5.776 1.00 91.69 87 LEU A O 1
ATOM 672 N N . ILE A 1 88 ? 9.129 10.169 -3.920 1.00 91.38 88 ILE A N 1
ATOM 673 C CA . ILE A 1 88 ? 8.451 11.355 -4.476 1.00 91.38 88 ILE A CA 1
ATOM 674 C C . ILE A 1 88 ? 9.459 12.458 -4.838 1.00 91.38 88 ILE A C 1
ATOM 676 O O . ILE A 1 88 ? 9.208 13.257 -5.733 1.00 91.38 88 ILE A O 1
ATOM 680 N N . ASN A 1 89 ? 10.594 12.493 -4.144 1.00 92.75 89 ASN A N 1
ATOM 681 C CA . ASN A 1 89 ? 11.665 13.465 -4.320 1.00 92.75 89 ASN A CA 1
ATOM 682 C C . ASN A 1 89 ? 12.816 12.969 -5.215 1.00 92.75 89 ASN A C 1
ATOM 684 O O . ASN A 1 89 ? 13.825 13.665 -5.291 1.00 92.75 89 ASN A O 1
ATOM 688 N N . ASP A 1 90 ? 12.699 11.799 -5.855 1.00 93.25 90 ASP A N 1
ATOM 689 C CA . ASP A 1 90 ? 13.723 11.332 -6.795 1.00 93.25 90 ASP A CA 1
ATOM 690 C C . ASP A 1 90 ? 13.777 12.255 -8.026 1.00 93.25 90 ASP A C 1
ATOM 692 O O . ASP A 1 90 ? 12.748 12.618 -8.605 1.00 93.25 90 ASP A O 1
ATOM 696 N N . SER A 1 91 ? 14.987 12.589 -8.470 1.00 96.62 91 SER A N 1
ATOM 697 C CA . SER A 1 91 ? 15.215 13.300 -9.731 1.00 96.62 91 SER A CA 1
ATOM 698 C C . SER A 1 91 ? 14.835 12.438 -10.949 1.00 96.62 91 SER A C 1
ATOM 700 O O . SER A 1 91 ? 14.850 11.201 -10.876 1.00 96.62 91 SER A O 1
ATOM 702 N N . PRO A 1 92 ? 14.530 13.044 -12.114 1.00 96.19 92 PRO A N 1
ATOM 703 C CA . PRO A 1 92 ? 14.267 12.296 -13.346 1.00 96.19 92 PRO A CA 1
ATOM 704 C C . PRO A 1 92 ? 15.377 11.294 -13.705 1.00 96.19 92 PRO A C 1
ATOM 706 O O . PRO A 1 92 ? 15.099 10.192 -14.190 1.00 96.19 92 PRO A O 1
ATOM 709 N N . GLU A 1 93 ? 16.634 11.650 -13.438 1.00 96.06 93 GLU A N 1
ATOM 710 C CA . GLU A 1 93 ? 17.812 10.818 -13.667 1.00 96.06 93 GLU A CA 1
ATOM 711 C C . GLU A 1 93 ? 17.819 9.589 -12.749 1.00 96.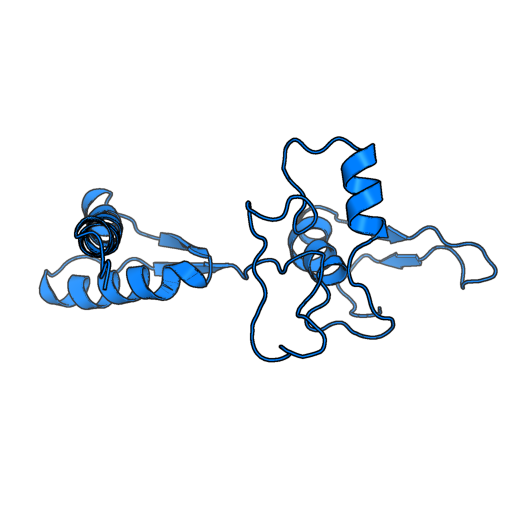06 93 GLU A C 1
ATOM 713 O O . GLU A 1 93 ? 18.061 8.467 -13.209 1.00 96.06 93 GLU A O 1
ATOM 718 N N . GLU A 1 94 ? 17.495 9.770 -11.466 1.00 93.94 94 GLU A N 1
ATOM 719 C CA . GLU A 1 94 ? 17.386 8.681 -10.493 1.00 93.94 94 GLU A CA 1
ATOM 720 C C . GLU A 1 94 ? 16.236 7.738 -10.824 1.00 93.94 94 GLU A C 1
ATOM 722 O O . GLU A 1 94 ? 16.436 6.522 -10.822 1.00 93.94 94 GLU A O 1
ATOM 727 N N . ILE A 1 95 ? 15.065 8.273 -11.179 1.00 94.56 95 ILE A N 1
ATOM 728 C CA . ILE A 1 95 ? 13.910 7.470 -11.602 1.00 94.56 95 ILE A CA 1
ATOM 729 C C . ILE A 1 95 ? 14.299 6.605 -12.804 1.00 94.56 95 ILE A C 1
ATOM 731 O O . ILE A 1 95 ? 14.060 5.394 -12.810 1.00 94.56 95 ILE A O 1
ATOM 735 N N . LYS A 1 96 ? 14.955 7.200 -13.810 1.00 94.19 96 LYS A N 1
ATOM 736 C CA . LYS A 1 96 ? 15.414 6.478 -15.001 1.00 94.19 96 LYS A CA 1
ATOM 737 C C . LYS A 1 96 ? 16.411 5.379 -14.643 1.00 94.19 96 LYS A C 1
ATOM 739 O O . LYS A 1 96 ? 16.273 4.263 -15.146 1.00 94.19 96 LYS A O 1
ATOM 744 N N . ARG A 1 97 ? 17.383 5.656 -13.767 1.00 94.94 97 ARG A N 1
ATOM 745 C CA . ARG A 1 97 ? 18.353 4.661 -13.281 1.00 94.94 97 ARG A CA 1
ATOM 746 C C . ARG A 1 97 ? 17.654 3.513 -12.544 1.00 94.94 97 ARG A C 1
ATOM 748 O O . ARG A 1 97 ? 17.892 2.353 -12.872 1.00 94.9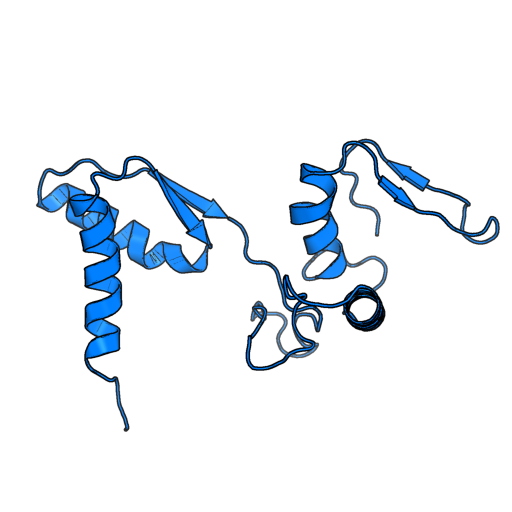4 97 ARG A O 1
ATOM 755 N N . LYS A 1 98 ? 16.768 3.826 -11.594 1.00 94.25 98 LYS A N 1
ATOM 756 C CA . LYS A 1 98 ? 16.033 2.850 -10.773 1.00 94.25 98 LYS A CA 1
ATOM 757 C C . LYS A 1 98 ? 15.142 1.941 -11.618 1.00 94.25 98 LYS A C 1
ATOM 759 O O . LYS A 1 98 ? 15.212 0.727 -11.467 1.00 94.25 98 LYS A O 1
ATOM 764 N N . ILE A 1 99 ? 14.372 2.503 -12.553 1.00 93.19 99 ILE A N 1
ATOM 765 C CA . ILE A 1 99 ? 13.543 1.723 -13.487 1.00 93.19 99 ILE A CA 1
ATOM 766 C C . ILE A 1 99 ? 14.402 0.857 -14.411 1.00 93.19 99 ILE A C 1
ATOM 768 O O . ILE A 1 99 ? 14.054 -0.294 -14.657 1.00 93.19 99 ILE A O 1
ATOM 772 N N . SER A 1 100 ? 15.530 1.378 -14.903 1.00 91.25 100 SER A N 1
ATOM 773 C CA . SER A 1 100 ? 16.420 0.613 -15.791 1.00 91.25 100 SER A CA 1
ATOM 774 C C . SER A 1 100 ? 17.039 -0.600 -15.094 1.00 91.25 100 SER A C 1
ATOM 776 O O . SER A 1 100 ? 17.280 -1.614 -15.742 1.00 91.25 100 SER A O 1
ATOM 778 N N . ASN A 1 101 ? 17.262 -0.506 -13.781 1.00 91.25 101 ASN A N 1
ATOM 779 C CA . ASN A 1 101 ? 17.816 -1.577 -12.953 1.00 91.25 101 ASN A CA 1
ATOM 780 C C . ASN A 1 101 ? 16.741 -2.443 -12.274 1.00 91.25 101 ASN A C 1
ATOM 782 O O . ASN A 1 101 ? 17.081 -3.361 -11.526 1.00 91.25 101 ASN A O 1
ATOM 786 N N . ALA A 1 102 ? 15.457 -2.145 -12.487 1.00 91.81 102 ALA A N 1
ATOM 787 C CA . ALA A 1 102 ? 14.371 -2.859 -11.840 1.00 91.81 102 ALA A CA 1
ATOM 788 C C . ALA A 1 102 ? 14.220 -4.282 -12.397 1.00 91.81 102 ALA A C 1
ATOM 790 O O . ALA A 1 102 ? 14.476 -4.566 -13.570 1.00 91.81 102 ALA A O 1
ATOM 791 N N . PHE A 1 103 ? 13.738 -5.182 -11.549 1.00 89.81 103 PHE A N 1
ATOM 792 C CA . PHE A 1 103 ? 13.367 -6.533 -11.924 1.00 89.81 103 PHE A CA 1
ATOM 793 C C . PHE A 1 103 ? 12.198 -6.495 -12.915 1.00 89.81 103 PHE A C 1
ATOM 795 O O . PHE A 1 103 ? 11.086 -6.107 -12.571 1.00 89.81 103 PHE A O 1
ATOM 802 N N . CYS A 1 104 ? 12.455 -6.888 -14.161 1.00 90.31 104 CYS A N 1
ATOM 803 C CA . CYS A 1 104 ? 11.438 -6.966 -15.209 1.00 90.31 104 CYS A CA 1
ATOM 804 C C . CYS A 1 104 ? 11.741 -8.134 -16.166 1.00 90.31 104 CYS A C 1
ATOM 806 O O . CYS A 1 104 ? 12.197 -7.923 -17.294 1.00 90.31 104 CYS A O 1
ATOM 808 N N . PRO A 1 105 ? 11.571 -9.386 -15.706 1.00 87.94 105 PRO A N 1
ATOM 809 C CA . PRO A 1 105 ? 11.695 -10.555 -16.567 1.00 87.94 105 PRO A CA 1
ATOM 810 C C . PRO A 1 105 ? 10.665 -10.543 -17.703 1.00 87.94 105 PRO A C 1
ATOM 812 O O . PRO A 1 105 ? 9.510 -10.149 -17.535 1.00 87.94 105 PRO A O 1
ATOM 815 N N . ILE A 1 106 ? 11.109 -11.001 -18.873 1.00 84.81 106 ILE A N 1
ATOM 816 C CA . ILE A 1 106 ? 10.298 -11.106 -20.090 1.00 84.81 106 ILE A CA 1
ATOM 817 C C . ILE A 1 106 ? 9.187 -12.146 -19.867 1.00 84.81 106 ILE A C 1
ATOM 819 O O . ILE A 1 106 ? 9.459 -13.199 -19.294 1.00 84.81 106 ILE A O 1
ATOM 823 N N . LEU A 1 107 ? 7.960 -11.871 -20.330 1.00 83.75 107 LEU A N 1
ATOM 824 C CA . LEU A 1 107 ? 6.789 -12.758 -20.202 1.00 83.75 107 LEU A CA 1
ATOM 825 C C . LEU A 1 107 ? 6.335 -13.078 -18.765 1.00 83.75 107 LEU A C 1
ATOM 827 O O . LEU A 1 107 ? 5.479 -13.940 -18.565 1.00 83.75 107 LEU A O 1
ATOM 831 N N . GLN A 1 108 ? 6.854 -12.376 -17.755 1.00 82.88 108 GLN A N 1
ATOM 832 C CA . GLN A 1 108 ? 6.443 -12.559 -16.366 1.00 82.88 108 GLN A CA 1
ATOM 833 C C . GLN A 1 108 ? 5.690 -11.327 -15.856 1.00 82.88 108 GLN A C 1
ATOM 835 O O . GLN A 1 108 ? 6.244 -10.239 -15.687 1.00 82.88 108 GLN A O 1
ATOM 840 N N . VAL A 1 109 ? 4.402 -11.541 -15.579 1.00 83.94 109 VAL A N 1
ATOM 841 C CA . VAL A 1 109 ? 3.474 -10.521 -15.070 1.00 83.94 109 VAL A CA 1
ATOM 842 C C . VAL A 1 109 ? 3.425 -10.520 -13.540 1.00 83.94 109 VAL A C 1
ATOM 844 O O . VAL A 1 109 ? 3.423 -9.463 -12.913 1.00 83.94 109 VAL A O 1
ATOM 847 N N . ALA A 1 110 ? 3.386 -11.703 -12.923 1.00 82.69 110 ALA A N 1
ATOM 848 C CA . ALA A 1 110 ? 3.290 -11.841 -11.473 1.00 82.69 110 ALA A CA 1
ATOM 849 C C . ALA A 1 110 ? 4.621 -11.494 -10.785 1.00 82.69 110 ALA A C 1
ATOM 851 O O . ALA A 1 110 ? 5.680 -11.996 -11.175 1.00 82.69 110 ALA A O 1
ATOM 852 N N . GLY A 1 111 ? 4.555 -10.642 -9.757 1.00 79.94 111 GLY A N 1
ATOM 853 C CA . GLY A 1 111 ? 5.728 -10.184 -9.005 1.00 79.94 111 GLY A CA 1
ATOM 854 C C . GLY A 1 111 ? 6.669 -9.278 -9.805 1.00 79.94 111 GLY A C 1
ATOM 855 O O . GLY A 1 111 ? 7.833 -9.134 -9.436 1.00 79.94 111 GLY A O 1
ATOM 856 N N . ASN A 1 112 ? 6.195 -8.703 -10.916 1.00 89.06 112 ASN A N 1
ATOM 857 C CA . ASN A 1 112 ? 6.962 -7.769 -11.730 1.00 89.06 112 ASN A CA 1
ATOM 858 C C . ASN A 1 112 ? 6.678 -6.323 -11.271 1.00 89.06 112 ASN A C 1
ATOM 860 O O . ASN A 1 112 ? 5.616 -5.784 -11.596 1.00 89.06 112 ASN A O 1
ATOM 864 N N . PRO A 1 113 ? 7.607 -5.667 -10.552 1.00 89.62 113 PRO A N 1
ATOM 865 C CA . PRO A 1 113 ? 7.391 -4.328 -10.006 1.00 89.62 113 PRO A CA 1
ATOM 866 C C . PRO A 1 113 ? 7.173 -3.267 -11.091 1.00 89.62 113 PRO A C 1
ATOM 868 O O . PRO A 1 113 ? 6.379 -2.347 -10.904 1.00 89.62 113 PRO A O 1
ATOM 871 N N . VAL A 1 114 ? 7.812 -3.399 -12.258 1.00 91.31 114 VAL A N 1
ATOM 872 C CA . VAL A 1 114 ? 7.603 -2.464 -13.377 1.00 91.31 114 VAL A CA 1
ATOM 873 C C . VAL A 1 114 ? 6.176 -2.584 -13.908 1.00 91.31 114 VAL A C 1
ATOM 875 O O . VAL A 1 114 ? 5.513 -1.577 -14.172 1.00 91.31 114 VAL A O 1
ATOM 878 N N . PHE A 1 115 ? 5.674 -3.814 -14.018 1.00 89.25 115 PHE A N 1
ATOM 879 C CA . PHE A 1 115 ? 4.295 -4.061 -14.420 1.00 89.25 115 PHE A CA 1
ATOM 880 C C . PHE A 1 115 ? 3.287 -3.578 -13.367 1.00 89.25 115 PHE A C 1
ATOM 882 O O . PHE A 1 115 ? 2.262 -2.998 -13.724 1.00 89.25 115 PHE A O 1
ATOM 889 N N . GLU A 1 116 ? 3.569 -3.763 -12.076 1.00 89.44 116 GLU A N 1
ATOM 890 C CA . GLU A 1 116 ? 2.728 -3.259 -10.984 1.00 89.44 116 GLU A CA 1
ATOM 891 C C . GLU A 1 116 ? 2.623 -1.731 -10.991 1.00 89.44 116 GLU A C 1
ATOM 893 O O . GLU A 1 116 ? 1.521 -1.197 -10.857 1.00 89.44 116 GLU A O 1
ATOM 898 N N . ILE A 1 117 ? 3.730 -1.020 -11.229 1.00 91.00 117 ILE A N 1
ATOM 899 C CA . ILE A 1 117 ? 3.724 0.441 -11.397 1.00 91.00 117 ILE A CA 1
ATOM 900 C C . ILE A 1 117 ? 2.853 0.832 -12.594 1.00 91.00 117 ILE A C 1
ATOM 902 O O . ILE A 1 117 ? 2.006 1.722 -12.483 1.00 91.00 117 ILE A O 1
ATOM 906 N N . ALA A 1 118 ? 2.999 0.144 -13.730 1.00 89.44 118 ALA A N 1
ATOM 907 C CA . ALA A 1 118 ? 2.148 0.400 -14.886 1.00 89.44 118 ALA A CA 1
ATOM 908 C C . ALA A 1 118 ? 0.660 0.183 -14.550 1.00 89.44 118 ALA A C 1
ATOM 910 O O . ALA A 1 118 ? -0.170 1.046 -14.833 1.00 89.44 118 ALA A O 1
ATOM 911 N N . LYS A 1 119 ? 0.338 -0.928 -13.875 1.00 87.44 119 LYS A N 1
ATOM 912 C CA . LYS A 1 119 ? -1.015 -1.319 -13.456 1.00 87.44 119 LYS A CA 1
ATOM 913 C C . LYS A 1 119 ? -1.678 -0.341 -12.502 1.00 87.44 119 LYS A C 1
ATOM 915 O O . LYS A 1 119 ? -2.810 0.061 -12.748 1.00 87.44 119 LYS A O 1
ATOM 920 N N . TYR A 1 120 ? -1.016 -0.034 -11.395 1.00 89.25 120 TYR A N 1
ATOM 921 C CA . TYR A 1 120 ? -1.637 0.648 -10.264 1.00 89.25 120 TYR A CA 1
ATOM 922 C C . TYR A 1 120 ? -1.372 2.154 -10.252 1.00 89.25 120 TYR A C 1
ATOM 924 O O . TYR A 1 120 ? -2.098 2.881 -9.580 1.00 89.25 120 TYR A O 1
ATOM 932 N N . VAL A 1 121 ? -0.372 2.639 -10.999 1.00 90.00 121 VAL A N 1
ATOM 933 C CA . VAL A 1 121 ? -0.016 4.067 -11.036 1.00 90.00 121 VAL A CA 1
ATOM 934 C C . VAL A 1 121 ? -0.266 4.676 -12.409 1.00 90.00 121 VAL A C 1
ATOM 936 O O . VAL A 1 121 ? -0.948 5.697 -12.502 1.00 90.00 121 VAL A O 1
ATOM 939 N N . LEU A 1 122 ? 0.267 4.072 -13.477 1.00 89.88 122 LEU A N 1
ATOM 940 C CA . LEU A 1 122 ? 0.211 4.683 -14.807 1.00 89.88 122 LEU A CA 1
ATOM 941 C C . LEU A 1 122 ? -1.177 4.564 -15.435 1.00 89.88 122 LEU A C 1
ATOM 943 O O . LEU A 1 122 ? -1.761 5.587 -15.760 1.00 89.88 122 LEU A O 1
ATOM 947 N N . PHE A 1 123 ? -1.743 3.364 -15.575 1.00 86.62 123 PHE A N 1
ATOM 948 C CA . PHE A 1 123 ? -3.037 3.194 -16.254 1.00 86.62 123 PHE A CA 1
ATOM 949 C C . PHE A 1 123 ? -4.219 3.912 -15.589 1.00 86.62 123 PHE A C 1
ATOM 951 O O . PHE A 1 123 ? -5.042 4.453 -16.321 1.00 86.62 123 PHE A O 1
ATOM 958 N N . PRO A 1 124 ? -4.332 3.990 -14.248 1.00 86.44 124 PRO A N 1
ATOM 959 C CA . PRO A 1 124 ? -5.410 4.758 -13.630 1.00 86.44 124 PRO A CA 1
ATOM 960 C C . PRO A 1 124 ? -5.313 6.264 -13.910 1.00 86.44 124 PRO A C 1
ATOM 962 O O . PRO A 1 124 ? -6.313 6.966 -13.807 1.00 86.44 124 PRO A O 1
ATOM 965 N N . ARG A 1 125 ? -4.118 6.769 -14.253 1.00 85.88 125 ARG A N 1
ATOM 966 C CA . ARG A 1 125 ? -3.862 8.192 -14.528 1.00 85.88 125 ARG A CA 1
ATOM 967 C C . ARG A 1 125 ? -3.782 8.520 -16.018 1.00 85.88 125 ARG A C 1
ATOM 969 O O . ARG A 1 125 ? -4.131 9.625 -16.421 1.00 85.88 125 ARG A O 1
ATOM 976 N N . LEU A 1 126 ? -3.301 7.587 -16.833 1.00 81.81 126 LEU A N 1
ATOM 977 C CA . LEU A 1 126 ? -3.081 7.758 -18.262 1.00 81.81 126 LEU A CA 1
ATOM 978 C C . LEU A 1 126 ? -4.216 7.098 -19.043 1.00 81.81 126 LEU A C 1
ATOM 980 O O . LEU A 1 126 ? -4.367 5.881 -19.030 1.00 81.81 126 LEU A O 1
ATOM 984 N N . GLN A 1 127 ? -4.968 7.903 -19.793 1.00 70.81 127 GLN A N 1
ATOM 985 C CA . GLN A 1 127 ? -6.013 7.399 -20.693 1.00 70.81 127 GLN A CA 1
ATOM 986 C C . GLN A 1 127 ? -5.440 6.580 -21.861 1.00 70.81 127 GLN A C 1
ATOM 988 O O . GLN A 1 127 ? -6.101 5.678 -22.367 1.00 70.81 127 GLN A O 1
ATOM 993 N N . ASN A 1 128 ? -4.212 6.891 -22.289 1.00 75.00 128 ASN A N 1
ATOM 994 C CA . ASN A 1 128 ? -3.497 6.199 -23.356 1.00 75.00 128 ASN A CA 1
ATOM 995 C C . ASN A 1 128 ? -2.026 6.041 -22.971 1.00 75.00 128 ASN A C 1
ATOM 997 O O . ASN A 1 128 ? -1.408 6.990 -22.487 1.00 75.00 128 ASN A O 1
ATOM 1001 N N . MET A 1 129 ? -1.454 4.868 -23.241 1.00 76.75 129 MET A N 1
ATOM 1002 C CA . MET A 1 129 ? -0.023 4.623 -23.072 1.00 76.75 129 MET A CA 1
ATOM 1003 C C . MET A 1 129 ? 0.602 4.272 -24.425 1.00 76.75 129 MET A C 1
ATOM 1005 O O . MET A 1 129 ? 0.233 3.270 -25.043 1.00 76.75 129 MET A O 1
ATOM 1009 N N . GLU A 1 130 ? 1.549 5.102 -24.870 1.00 81.06 130 GLU A N 1
ATOM 1010 C CA . GLU A 1 130 ? 2.381 4.844 -26.049 1.00 81.06 130 GLU A CA 1
ATOM 1011 C C . GLU A 1 130 ? 3.723 4.256 -25.605 1.00 81.06 130 GLU A C 1
ATOM 1013 O O . GLU A 1 130 ? 4.471 4.871 -24.844 1.00 81.06 130 GLU A O 1
ATOM 1018 N N . ILE A 1 131 ? 4.062 3.078 -26.128 1.00 82.50 131 ILE A N 1
ATOM 1019 C CA . ILE A 1 131 ? 5.399 2.504 -25.994 1.00 82.50 131 ILE A CA 1
ATOM 1020 C C . ILE A 1 131 ? 6.125 2.673 -27.327 1.00 82.50 131 ILE A C 1
ATOM 1022 O O . ILE A 1 131 ? 5.867 1.947 -28.293 1.00 82.50 131 ILE A O 1
ATOM 1026 N N . LYS A 1 132 ? 7.073 3.613 -27.366 1.00 79.25 132 LYS A N 1
ATOM 1027 C CA . LYS A 1 132 ? 7.927 3.850 -28.536 1.00 79.25 132 LYS A CA 1
ATOM 1028 C C . LYS A 1 132 ? 8.964 2.735 -28.659 1.00 79.25 132 LYS A C 1
ATOM 1030 O O . LYS A 1 132 ? 9.749 2.510 -27.737 1.00 79.25 132 LYS A O 1
ATOM 1035 N N . ARG A 1 133 ? 8.975 2.017 -29.786 1.00 80.06 133 ARG A N 1
ATOM 1036 C CA . ARG A 1 133 ? 9.927 0.923 -30.059 1.00 80.06 133 ARG A CA 1
ATOM 1037 C C . ARG A 1 133 ? 10.424 1.008 -31.503 1.00 80.06 133 ARG A C 1
ATOM 1039 O O . ARG A 1 133 ? 9.647 1.341 -32.396 1.00 80.06 133 ARG A O 1
ATOM 1046 N N . PRO A 1 134 ? 11.701 0.681 -31.772 1.00 76.19 134 PRO A N 1
ATOM 1047 C CA . PRO A 1 134 ? 12.228 0.692 -33.132 1.00 76.19 134 PRO A CA 1
ATOM 1048 C C . PRO A 1 134 ? 11.476 -0.304 -34.025 1.00 76.19 134 PRO A C 1
ATOM 1050 O O . PRO A 1 134 ? 11.027 -1.353 -33.562 1.00 76.19 134 PRO A O 1
ATOM 1053 N N . ARG A 1 135 ? 11.405 -0.020 -35.332 1.00 68.38 135 ARG A N 1
ATOM 1054 C CA . ARG A 1 135 ? 10.675 -0.832 -36.331 1.00 68.38 135 ARG A CA 1
ATOM 1055 C C . ARG A 1 135 ? 11.060 -2.321 -36.310 1.00 68.38 135 ARG A C 1
ATOM 1057 O O . ARG A 1 135 ? 10.200 -3.177 -36.472 1.00 68.38 135 ARG A O 1
ATOM 1064 N N . LYS A 1 136 ? 12.328 -2.631 -36.005 1.00 73.50 136 LYS A N 1
ATOM 1065 C CA . LYS A 1 136 ? 12.853 -4.003 -35.843 1.00 73.50 136 LYS A CA 1
ATOM 1066 C C . LYS A 1 136 ? 12.215 -4.784 -34.678 1.00 73.50 136 LYS A C 1
ATOM 1068 O O . LYS A 1 136 ? 12.223 -6.006 -34.696 1.00 73.50 136 LYS A O 1
ATOM 1073 N N . LYS A 1 137 ? 11.651 -4.101 -33.674 1.00 71.75 137 LYS A N 1
ATOM 1074 C CA . LYS A 1 137 ? 10.972 -4.682 -32.500 1.00 71.75 137 LYS A CA 1
ATOM 1075 C C . LYS A 1 137 ? 9.459 -4.409 -32.534 1.00 71.75 137 LYS A C 1
ATOM 1077 O O . LYS A 1 137 ? 8.898 -3.919 -31.558 1.00 71.75 137 LYS A O 1
ATOM 1082 N N . ARG A 1 138 ? 8.816 -4.719 -33.668 1.00 68.75 138 ARG A N 1
ATOM 1083 C CA . ARG A 1 138 ? 7.364 -4.577 -33.929 1.00 68.75 138 ARG A CA 1
ATOM 1084 C C . ARG A 1 138 ? 6.794 -3.142 -33.943 1.00 68.75 138 ARG A C 1
ATOM 1086 O O . ARG A 1 138 ? 5.586 -2.996 -34.075 1.00 68.75 138 ARG A O 1
ATOM 1093 N N . GLY A 1 139 ? 7.629 -2.097 -33.907 1.00 72.38 139 GLY A N 1
ATOM 1094 C CA . GLY A 1 139 ? 7.176 -0.698 -34.000 1.00 72.38 139 GLY A CA 1
ATOM 1095 C C . GLY A 1 139 ? 6.442 -0.188 -32.751 1.00 72.38 139 GLY A C 1
ATOM 1096 O O . GLY A 1 139 ? 6.360 -0.887 -31.741 1.00 72.38 139 GLY A O 1
ATOM 1097 N N . ASN A 1 140 ? 5.950 1.056 -32.800 1.00 75.62 140 ASN A N 1
ATOM 1098 C CA . ASN A 1 140 ? 5.259 1.682 -31.667 1.00 75.62 140 ASN A CA 1
ATOM 1099 C C . ASN A 1 140 ? 3.972 0.927 -31.319 1.00 75.62 140 ASN A C 1
ATOM 1101 O O . ASN A 1 140 ? 3.207 0.540 -32.201 1.00 75.62 140 ASN A O 1
ATOM 1105 N N . TYR A 1 141 ? 3.725 0.763 -30.022 1.00 72.62 141 TYR A N 1
ATOM 1106 C CA . TYR A 1 141 ? 2.531 0.107 -29.504 1.00 72.62 141 TYR A CA 1
ATOM 1107 C C . TYR A 1 141 ? 1.691 1.112 -28.716 1.00 72.62 141 TYR A C 1
ATOM 1109 O O . TYR A 1 141 ? 2.175 1.687 -27.743 1.00 72.62 141 TYR A O 1
ATOM 1117 N N . ASN A 1 142 ? 0.441 1.302 -29.136 1.00 65.94 142 ASN A N 1
ATOM 1118 C CA . ASN A 1 142 ? -0.538 2.144 -28.455 1.00 65.94 142 ASN A CA 1
ATOM 1119 C C . ASN A 1 142 ? -1.610 1.258 -27.841 1.00 65.94 142 ASN A C 1
ATOM 1121 O O . ASN A 1 142 ? -2.264 0.506 -28.564 1.00 65.94 142 ASN A O 1
ATOM 1125 N N . ASN A 1 143 ? -1.821 1.379 -26.532 1.00 64.00 143 ASN A N 1
ATOM 1126 C CA . ASN A 1 143 ? -2.909 0.673 -25.873 1.00 64.00 143 ASN A CA 1
ATOM 1127 C C . ASN A 1 143 ? -3.850 1.636 -25.143 1.00 64.00 143 ASN A C 1
ATOM 1129 O O . ASN A 1 143 ? -3.404 2.527 -24.419 1.00 64.00 143 ASN A O 1
ATOM 1133 N N . ARG A 1 144 ? -5.155 1.429 -25.362 1.00 53.06 144 ARG A N 1
ATOM 1134 C CA . ARG A 1 144 ? -6.259 2.175 -24.736 1.00 53.06 144 ARG A CA 1
ATOM 1135 C C . ARG A 1 144 ? -6.917 1.408 -23.584 1.00 53.06 144 ARG A C 1
ATOM 1137 O O . ARG A 1 144 ? -7.705 1.988 -22.847 1.00 53.06 144 ARG A O 1
ATOM 1144 N N . LYS A 1 145 ? -6.662 0.098 -23.446 1.00 52.84 145 LYS A N 1
ATOM 1145 C CA . LYS A 1 145 ? -7.269 -0.757 -22.413 1.00 52.84 145 LYS A CA 1
ATOM 1146 C C . LYS A 1 145 ? -6.275 -1.777 -21.878 1.00 52.84 145 LYS A C 1
ATOM 1148 O O . LYS A 1 145 ? -5.462 -2.313 -22.615 1.00 52.84 145 LYS A O 1
ATOM 1153 N N . TYR A 1 146 ? -6.379 -2.062 -20.588 1.00 47.38 146 TYR A N 1
ATOM 1154 C CA . TYR A 1 146 ? -5.537 -3.012 -19.871 1.00 47.38 146 TYR A CA 1
ATOM 1155 C C . TYR A 1 146 ? -5.520 -4.392 -20.565 1.00 47.38 146 TYR A C 1
ATOM 1157 O O . TYR A 1 146 ? -6.449 -5.180 -20.416 1.00 47.38 146 TYR A O 1
ATOM 1165 N N . LEU A 1 147 ? -4.478 -4.672 -21.353 1.00 47.09 147 LEU A N 1
ATOM 1166 C CA . LEU A 1 147 ? -4.203 -5.985 -21.936 1.00 47.09 147 LEU A CA 1
ATOM 1167 C C . LEU A 1 147 ? -2.821 -6.403 -21.448 1.00 47.09 147 LEU A C 1
ATOM 1169 O O . LEU A 1 147 ? -1.817 -5.747 -21.732 1.00 47.09 147 LEU A O 1
ATOM 1173 N N . ALA A 1 148 ? -2.811 -7.460 -20.642 1.00 41.62 148 ALA A N 1
ATOM 1174 C CA . ALA A 1 148 ? -1.618 -8.081 -20.100 1.00 41.62 148 ALA A CA 1
ATOM 1175 C C . ALA A 1 148 ? -0.796 -8.697 -21.242 1.00 41.62 148 ALA A C 1
ATOM 1177 O O . ALA A 1 148 ? -1.003 -9.842 -21.623 1.00 41.62 148 ALA A O 1
ATOM 1178 N N . THR A 1 149 ? 0.124 -7.920 -21.805 1.00 37.62 149 THR A N 1
ATOM 1179 C CA . THR A 1 149 ? 1.169 -8.425 -22.702 1.00 37.62 149 THR A CA 1
ATOM 1180 C C . THR A 1 149 ? 2.485 -7.732 -22.363 1.00 37.62 149 THR A C 1
ATOM 1182 O O . THR A 1 149 ? 2.816 -6.689 -22.931 1.00 37.62 149 THR A O 1
ATOM 1185 N N . CYS A 1 150 ? 3.204 -8.320 -21.408 1.00 32.03 150 CYS A N 1
ATOM 1186 C CA . CYS A 1 150 ? 4.655 -8.221 -21.256 1.00 32.03 150 CYS A CA 1
ATOM 1187 C C . CYS A 1 150 ? 5.245 -9.586 -21.588 1.00 32.03 150 CYS A C 1
ATOM 1189 O O . CYS A 1 150 ? 4.535 -10.573 -21.305 1.00 32.03 150 CYS A O 1
#

Radius of gyration: 20.36 Å; chains: 1; bounding box: 41×31×62 Å

pLDDT: mean 82.76, std 15.31, range [32.03, 96.62]

Organism: NCBI:txid410659